Protein AF-A0A925MEA7-F1 (afdb_monomer)

Foldseek 3Di:
DDDDPDPPPPPPPPDPPPPDVQVVQCLLCLLLVNNPAPLDDSPKHQAADPPPDDQWFWKFAQGVPHRLQTTIMTGGPVSVVVRCPPGVIGGDGDPDHDDSRRPDDDDDPPPDDDDDDDDDDDDDDDD

Radius of gyration: 23.2 Å; Cα contacts (8 Å, |Δi|>4): 144; chains: 1; bounding box: 59×32×82 Å

Structure (mmCIF, N/CA/C/O backbone):
data_AF-A0A925MEA7-F1
#
_entry.id   AF-A0A925MEA7-F1
#
loop_
_atom_site.group_PDB
_atom_site.id
_atom_site.type_symbol
_atom_site.label_atom_id
_atom_site.label_alt_id
_atom_site.label_comp_id
_atom_site.label_asym_id
_atom_site.label_entity_id
_atom_site.label_seq_id
_atom_site.pdbx_PDB_ins_code
_atom_site.Cartn_x
_atom_site.Cartn_y
_atom_site.Cartn_z
_atom_site.occupancy
_atom_site.B_iso_or_equiv
_atom_site.auth_seq_id
_atom_site.auth_comp_id
_atom_site.auth_asym_id
_atom_site.auth_atom_id
_atom_site.pdbx_PDB_model_num
ATOM 1 N N . MET A 1 1 ? 24.151 15.032 70.163 1.00 46.25 1 MET A N 1
ATOM 2 C CA . MET A 1 1 ? 23.076 14.423 69.350 1.00 46.25 1 MET A CA 1
ATOM 3 C C . MET A 1 1 ? 23.393 14.763 67.899 1.00 46.25 1 MET A C 1
ATOM 5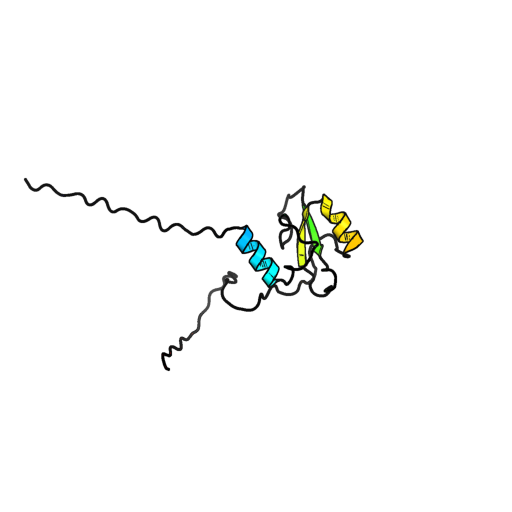 O O . MET A 1 1 ? 23.405 15.938 67.566 1.00 46.25 1 MET A O 1
ATOM 9 N N . ARG A 1 2 ? 23.847 13.790 67.097 1.00 50.59 2 ARG A N 1
ATOM 10 C CA . ARG A 1 2 ? 24.293 14.021 65.711 1.00 50.59 2 ARG A CA 1
ATOM 11 C C . ARG A 1 2 ? 23.075 13.959 64.789 1.00 50.59 2 ARG A C 1
ATOM 13 O O . ARG A 1 2 ? 22.437 12.916 64.710 1.00 50.59 2 ARG A O 1
ATOM 20 N N . PHE A 1 3 ? 22.748 15.077 64.145 1.00 52.16 3 PHE A N 1
ATOM 21 C CA . PHE A 1 3 ? 21.695 15.161 63.136 1.00 52.16 3 PHE A CA 1
ATOM 22 C C . PHE A 1 3 ? 22.174 14.450 61.869 1.00 52.16 3 PHE A C 1
ATOM 24 O O . PHE A 1 3 ? 23.155 14.865 61.256 1.00 52.16 3 PHE A O 1
ATOM 31 N N . MET A 1 4 ? 21.523 13.340 61.529 1.00 52.12 4 MET A N 1
ATOM 32 C CA . MET A 1 4 ? 21.823 12.553 60.338 1.00 52.12 4 MET A CA 1
ATOM 33 C C . MET A 1 4 ? 21.072 13.186 59.163 1.00 52.12 4 MET A C 1
ATOM 35 O O . MET A 1 4 ? 19.852 13.074 59.064 1.00 52.12 4 MET A O 1
ATOM 39 N N . THR A 1 5 ? 21.788 13.928 58.323 1.00 56.28 5 THR A N 1
ATOM 40 C CA . THR A 1 5 ? 21.271 14.499 57.077 1.00 56.28 5 THR A CA 1
ATOM 41 C C . THR A 1 5 ? 20.909 13.362 56.125 1.00 56.28 5 THR A C 1
ATOM 43 O O . THR A 1 5 ? 21.777 12.671 55.596 1.00 56.28 5 THR A O 1
ATOM 46 N N . LEU A 1 6 ? 19.608 13.149 55.937 1.00 55.28 6 LEU A N 1
ATOM 47 C CA . LEU A 1 6 ? 19.057 12.208 54.971 1.00 55.28 6 LEU A CA 1
ATOM 48 C C . LEU A 1 6 ? 19.250 12.803 53.569 1.00 55.28 6 LEU A C 1
ATOM 50 O O . LEU A 1 6 ? 18.543 13.730 53.178 1.00 55.28 6 LEU A O 1
ATOM 54 N N . ALA A 1 7 ? 20.246 12.313 52.832 1.00 58.94 7 ALA A N 1
ATOM 55 C CA . ALA A 1 7 ? 20.407 12.638 51.423 1.00 58.94 7 ALA A CA 1
ATOM 56 C C . ALA A 1 7 ? 19.235 12.015 50.651 1.00 58.94 7 ALA A C 1
ATOM 58 O O . ALA A 1 7 ? 19.180 10.803 50.453 1.00 58.94 7 ALA A O 1
ATOM 59 N N . ILE A 1 8 ? 18.269 12.844 50.257 1.00 62.47 8 ILE A N 1
ATOM 60 C CA . ILE A 1 8 ? 17.231 12.459 49.303 1.00 62.47 8 ILE A CA 1
ATOM 61 C C . ILE A 1 8 ? 17.928 12.406 47.947 1.00 62.47 8 ILE A C 1
ATOM 63 O O . ILE A 1 8 ? 18.128 13.431 47.298 1.00 62.47 8 ILE A O 1
ATOM 67 N N . SER A 1 9 ? 18.370 11.213 47.558 1.00 57.00 9 SER A N 1
ATOM 68 C CA . SER A 1 9 ? 18.857 10.951 46.210 1.00 57.00 9 SER A CA 1
ATOM 69 C C . SER A 1 9 ? 17.745 11.298 45.226 1.00 57.00 9 SER A C 1
ATOM 71 O O . SER A 1 9 ? 16.728 1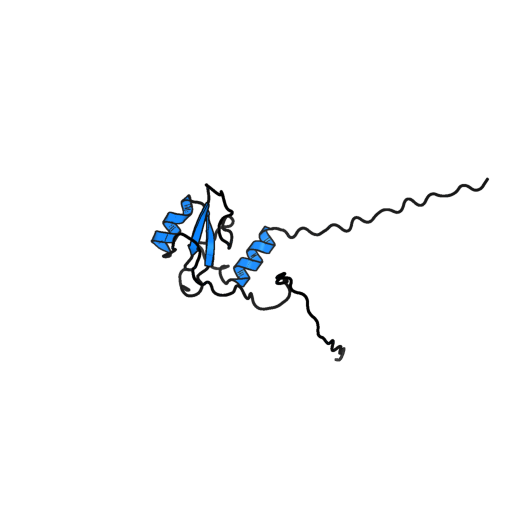0.608 45.154 1.00 57.00 9 SER A O 1
ATOM 73 N N . ALA A 1 10 ? 17.922 12.395 44.492 1.00 62.28 10 ALA A N 1
ATOM 74 C CA . ALA A 1 10 ? 17.103 12.709 43.337 1.00 62.28 10 ALA A CA 1
ATOM 75 C C . ALA A 1 10 ? 17.325 11.596 42.307 1.00 62.28 10 ALA A C 1
ATOM 77 O O . ALA A 1 10 ? 18.381 11.522 41.680 1.00 62.28 10 ALA A O 1
ATOM 78 N N . ALA A 1 11 ? 16.355 10.692 42.179 1.00 61.75 11 ALA A N 1
ATOM 79 C CA . ALA A 1 11 ? 16.333 9.725 41.098 1.00 61.75 11 ALA A CA 1
ATOM 80 C C . ALA A 1 11 ? 16.199 10.510 39.789 1.00 61.75 11 ALA A C 1
ATOM 82 O O . ALA A 1 11 ? 15.145 11.070 39.491 1.00 61.75 11 ALA A O 1
ATOM 83 N N . THR A 1 12 ? 17.284 10.600 39.028 1.00 61.19 12 THR A N 1
ATOM 84 C CA . THR A 1 12 ? 17.245 11.073 37.649 1.00 61.19 12 THR A CA 1
ATOM 85 C C . THR A 1 12 ? 16.397 10.078 36.865 1.00 61.19 12 THR A C 1
ATOM 87 O O . THR A 1 12 ? 16.855 8.968 36.589 1.00 61.19 12 THR A O 1
ATOM 90 N N . LEU A 1 13 ? 15.147 10.434 36.547 1.00 59.31 13 LEU A N 1
ATOM 91 C CA . LEU A 1 13 ? 14.372 9.677 35.571 1.00 59.31 13 LEU A CA 1
ATOM 92 C C . LEU A 1 13 ? 15.110 9.807 34.237 1.00 59.31 13 LEU A C 1
ATOM 94 O O . LEU A 1 13 ? 15.040 10.845 33.581 1.00 59.31 13 LEU A O 1
ATOM 98 N N . ALA A 1 14 ? 15.846 8.764 33.859 1.00 61.91 14 ALA A N 1
ATOM 99 C CA . ALA A 1 14 ? 16.261 8.560 32.484 1.00 61.91 14 ALA A CA 1
ATOM 100 C C . ALA A 1 14 ? 14.972 8.406 31.669 1.00 61.91 14 ALA A C 1
ATOM 102 O O . ALA A 1 14 ? 14.339 7.352 31.675 1.00 61.91 14 ALA A O 1
ATOM 103 N N . GLY A 1 15 ? 14.514 9.505 31.069 1.00 55.84 15 GLY A N 1
ATOM 104 C CA . GLY A 1 15 ? 13.374 9.483 30.170 1.00 55.84 15 GLY A CA 1
ATOM 105 C C . GLY A 1 15 ? 13.716 8.585 28.990 1.00 55.84 15 GLY A C 1
ATOM 106 O O . GLY A 1 15 ? 14.636 8.890 28.237 1.00 55.84 15 GLY A O 1
ATOM 107 N N . CYS A 1 16 ? 12.994 7.478 28.828 1.00 57.84 16 CYS A N 1
ATOM 108 C CA . CYS A 1 16 ? 12.992 6.751 27.568 1.00 57.84 16 CYS A CA 1
ATOM 109 C C . CYS A 1 16 ? 12.468 7.721 26.505 1.00 57.84 16 CYS A C 1
ATOM 111 O O . CYS A 1 16 ? 11.304 8.120 26.552 1.00 57.84 16 CYS A O 1
ATOM 113 N N . SER A 1 17 ? 13.330 8.164 25.593 1.00 64.06 17 SER A N 1
ATOM 114 C CA . SER A 1 17 ? 12.917 8.962 24.444 1.00 64.06 17 SER A CA 1
ATOM 115 C C . SER A 1 17 ? 11.980 8.104 23.594 1.00 64.06 17 SER A C 1
ATOM 117 O O . SER A 1 17 ? 12.440 7.225 22.874 1.00 64.06 17 SER A O 1
ATOM 119 N N . ILE A 1 18 ? 10.666 8.306 23.715 1.00 58.44 18 ILE A N 1
ATOM 120 C CA . ILE A 1 18 ? 9.708 7.754 22.755 1.00 58.44 18 ILE A CA 1
ATOM 121 C C . ILE A 1 18 ? 10.008 8.467 21.432 1.00 58.44 18 ILE A C 1
ATOM 123 O O . ILE A 1 18 ? 9.890 9.697 21.395 1.00 58.44 18 ILE A O 1
ATOM 127 N N . PRO A 1 19 ? 10.455 7.764 20.376 1.00 56.84 19 PRO A N 1
ATOM 128 C CA . PRO A 1 19 ? 10.644 8.403 19.086 1.00 56.84 19 PRO A CA 1
ATOM 129 C C . PRO A 1 19 ? 9.300 8.970 18.627 1.00 56.84 19 PRO A C 1
ATOM 131 O O . PRO A 1 19 ? 8.257 8.329 18.766 1.00 56.84 19 PRO A O 1
ATOM 134 N N . ASP A 1 20 ? 9.317 10.198 18.112 1.00 73.12 20 ASP A N 1
ATOM 135 C CA . ASP A 1 20 ? 8.151 10.780 17.459 1.00 73.12 20 ASP A CA 1
ATOM 136 C C . ASP A 1 20 ? 7.705 9.834 16.333 1.00 73.12 20 ASP A C 1
ATOM 138 O O . ASP A 1 20 ? 8.455 9.574 15.390 1.00 73.12 20 ASP A O 1
ATOM 142 N N . GLY A 1 21 ? 6.497 9.276 16.444 1.00 70.50 21 GLY A N 1
ATOM 143 C CA . GLY A 1 21 ? 6.016 8.245 15.517 1.00 70.50 21 GLY A CA 1
ATOM 144 C C . GLY A 1 21 ? 5.964 8.723 14.061 1.00 70.50 21 GLY A C 1
ATOM 145 O O . GLY A 1 21 ? 6.061 7.916 13.139 1.00 70.50 21 GLY A O 1
ATOM 146 N N . THR A 1 22 ? 5.875 10.038 13.838 1.00 78.62 22 THR A N 1
ATOM 147 C CA . THR A 1 22 ? 5.958 10.637 12.499 1.00 78.62 22 THR A CA 1
ATOM 148 C C . THR A 1 22 ? 7.374 10.548 11.933 1.00 78.62 22 THR A C 1
ATOM 150 O O . THR A 1 22 ? 7.545 10.165 10.776 1.00 78.62 22 THR A O 1
ATOM 153 N N . ALA A 1 23 ? 8.396 10.854 12.736 1.00 76.38 23 ALA A N 1
ATOM 154 C CA . ALA A 1 23 ? 9.793 10.717 12.332 1.00 76.38 23 ALA A CA 1
ATOM 155 C C . ALA A 1 23 ? 10.156 9.262 11.989 1.00 76.38 23 ALA A C 1
ATOM 157 O O . ALA A 1 23 ? 10.810 9.026 10.973 1.00 76.38 23 ALA A O 1
ATOM 158 N N . GLN A 1 24 ? 9.674 8.294 12.775 1.00 76.75 24 GLN A N 1
ATOM 159 C CA . GLN A 1 24 ? 9.906 6.871 12.512 1.00 76.75 24 GLN A CA 1
ATOM 160 C C . GLN A 1 24 ? 9.231 6.406 11.209 1.00 76.75 24 GLN A C 1
ATOM 162 O O . GLN A 1 24 ? 9.899 5.823 10.359 1.00 76.75 24 GLN A O 1
ATOM 167 N N . ARG A 1 25 ? 7.951 6.751 10.995 1.00 82.19 25 ARG A N 1
ATOM 168 C CA . ARG A 1 25 ? 7.225 6.457 9.742 1.00 82.19 25 ARG A CA 1
ATOM 169 C C . ARG A 1 25 ? 7.939 7.036 8.518 1.00 82.19 25 ARG A C 1
ATOM 171 O O . ARG A 1 25 ? 8.079 6.378 7.493 1.00 82.19 25 ARG A O 1
ATOM 178 N N . ASN A 1 26 ? 8.398 8.282 8.616 1.00 83.75 26 ASN A N 1
ATOM 179 C CA . ASN A 1 26 ? 9.073 8.954 7.509 1.00 83.75 26 ASN A CA 1
ATOM 180 C C . ASN A 1 26 ? 10.439 8.334 7.190 1.00 83.75 26 ASN A C 1
ATOM 182 O O . ASN A 1 26 ? 10.842 8.335 6.027 1.00 83.75 26 ASN A O 1
ATOM 186 N N . ALA A 1 27 ? 11.158 7.831 8.197 1.00 84.75 27 ALA A N 1
ATOM 187 C CA . ALA A 1 27 ? 12.408 7.105 7.987 1.00 84.75 27 ALA A CA 1
ATOM 188 C C . ALA A 1 27 ? 12.158 5.800 7.221 1.00 84.75 27 ALA A C 1
ATOM 190 O O . ALA A 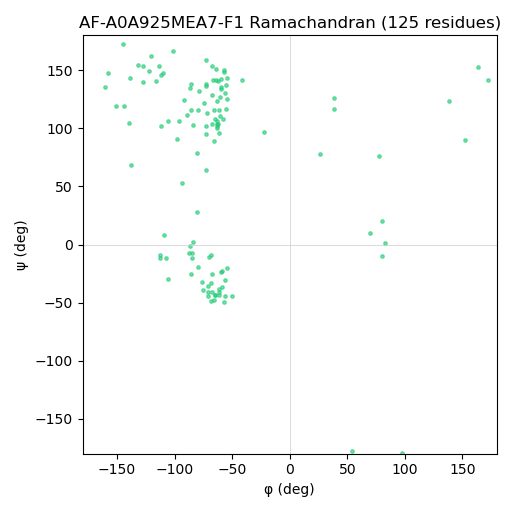1 27 ? 12.848 5.521 6.245 1.00 84.75 27 ALA A O 1
ATOM 191 N N . GLU A 1 28 ? 11.111 5.068 7.592 1.00 83.94 28 GLU A N 1
ATOM 192 C CA . GLU A 1 28 ? 10.712 3.834 6.917 1.00 83.94 28 GLU A CA 1
ATOM 193 C C . GLU A 1 28 ? 10.259 4.086 5.468 1.00 83.94 28 GLU A C 1
ATOM 195 O O . GLU A 1 28 ? 10.726 3.428 4.543 1.00 83.94 28 GLU A O 1
ATOM 200 N N . LEU A 1 29 ? 9.466 5.134 5.223 1.00 88.00 29 LEU A N 1
ATOM 201 C CA . LEU A 1 29 ? 9.080 5.549 3.865 1.00 88.00 29 LEU A CA 1
ATOM 202 C C . LEU A 1 29 ? 10.273 5.880 2.971 1.00 88.00 29 LEU A C 1
ATOM 204 O O . LEU A 1 29 ? 10.249 5.607 1.770 1.00 88.00 29 LEU A O 1
ATOM 208 N N . ARG A 1 30 ? 11.321 6.482 3.536 1.00 89.50 30 ARG A N 1
ATOM 209 C CA . ARG A 1 30 ? 12.572 6.727 2.812 1.00 89.50 30 ARG A CA 1
ATOM 210 C C . ARG A 1 30 ? 13.320 5.426 2.562 1.00 89.50 30 ARG A C 1
ATOM 212 O O . ARG A 1 30 ? 13.808 5.244 1.452 1.00 89.50 30 ARG A O 1
ATOM 219 N N . ALA A 1 31 ? 13.353 4.532 3.549 1.00 89.69 31 ALA A N 1
ATOM 220 C CA . ALA A 1 31 ? 14.011 3.238 3.440 1.00 89.69 31 ALA A CA 1
ATOM 221 C C . ALA A 1 31 ? 13.407 2.354 2.342 1.00 89.69 31 ALA A C 1
ATOM 223 O O . ALA A 1 31 ? 14.137 1.700 1.608 1.00 89.69 31 ALA A O 1
ATOM 224 N N . CYS A 1 32 ? 12.086 2.397 2.183 1.00 90.75 32 CYS A N 1
ATOM 225 C CA . CYS A 1 32 ? 11.368 1.683 1.130 1.00 90.75 32 CYS A CA 1
ATOM 226 C C . CYS A 1 32 ? 11.338 2.445 -0.214 1.00 90.75 32 CYS A C 1
ATOM 228 O O . CYS A 1 32 ? 10.661 2.024 -1.150 1.00 90.75 32 CYS A O 1
ATOM 230 N N . GLY A 1 33 ? 11.978 3.618 -0.321 1.00 9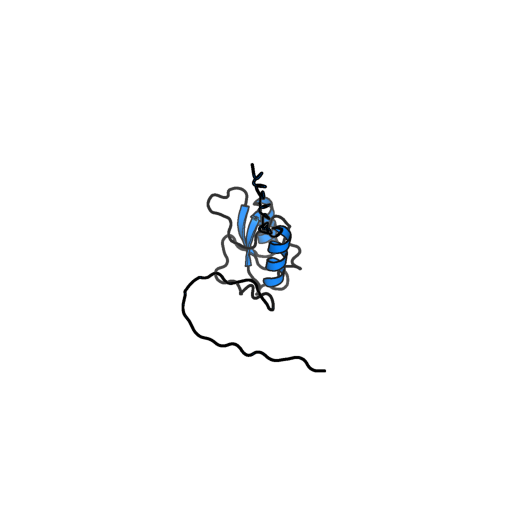0.12 33 GLY A N 1
ATOM 231 C CA . GLY A 1 33 ? 11.952 4.448 -1.533 1.00 90.12 33 GLY A CA 1
ATOM 232 C C . GLY A 1 33 ? 10.600 5.111 -1.851 1.00 90.12 33 GLY A C 1
ATOM 233 O O . GLY A 1 33 ? 10.454 5.720 -2.908 1.00 90.12 33 GLY A O 1
ATOM 234 N N . LEU A 1 34 ? 9.629 5.071 -0.937 1.00 89.50 34 LEU A N 1
ATOM 235 C CA . LEU A 1 34 ? 8.255 5.568 -1.116 1.00 89.50 34 LEU A CA 1
ATOM 236 C C . LEU A 1 34 ? 8.067 7.054 -0.770 1.00 89.50 34 LEU A C 1
ATOM 238 O O . LEU A 1 34 ? 7.023 7.635 -1.034 1.00 89.50 34 LEU A O 1
ATOM 242 N N . HIS A 1 35 ? 9.088 7.708 -0.219 1.00 87.19 35 HIS A N 1
ATOM 243 C CA . HIS A 1 35 ? 9.058 9.123 0.186 1.00 87.19 35 HIS A CA 1
ATOM 244 C C . HIS A 1 35 ? 8.648 10.156 -0.888 1.00 87.19 35 HIS A C 1
ATOM 246 O O . HIS A 1 35 ? 8.282 11.273 -0.530 1.00 87.19 35 HIS A O 1
ATOM 252 N N . ASN A 1 36 ? 8.739 9.813 -2.176 1.00 85.69 36 ASN A N 1
ATOM 253 C CA . ASN A 1 36 ? 8.365 10.687 -3.295 1.00 85.69 36 ASN A CA 1
ATOM 254 C C . ASN A 1 36 ? 7.084 10.216 -3.992 1.00 85.69 36 ASN A C 1
ATOM 256 O O . ASN A 1 36 ? 6.744 10.731 -5.057 1.00 85.69 36 ASN A O 1
ATOM 260 N N . ASP A 1 37 ? 6.399 9.226 -3.425 1.00 88.25 37 ASP A N 1
ATOM 261 C CA . ASP A 1 37 ? 5.146 8.738 -3.963 1.00 88.25 37 ASP A CA 1
ATOM 262 C C . ASP A 1 37 ? 4.001 9.682 -3.547 1.00 88.25 37 ASP A C 1
ATOM 264 O O . ASP A 1 37 ? 3.705 9.809 -2.355 1.00 88.25 37 ASP A O 1
ATOM 268 N N . PRO A 1 38 ? 3.337 10.364 -4.500 1.00 82.94 38 PRO A N 1
ATOM 269 C CA . PRO A 1 38 ? 2.270 11.312 -4.189 1.00 82.94 38 PRO A CA 1
ATOM 270 C C . PRO A 1 38 ? 0.990 10.640 -3.670 1.00 82.94 38 PRO A C 1
ATOM 272 O O . PRO A 1 38 ? 0.081 11.338 -3.220 1.00 82.94 38 PRO A O 1
ATOM 275 N N . SER A 1 39 ? 0.890 9.312 -3.756 1.00 82.25 39 SER A N 1
ATOM 276 C CA . SER A 1 39 ? -0.241 8.540 -3.247 1.00 82.25 39 SER A CA 1
ATOM 277 C C . SER A 1 39 ? -0.117 8.188 -1.764 1.00 82.25 39 SER A C 1
ATOM 279 O O . SER A 1 39 ? -1.104 7.780 -1.152 1.00 82.25 39 SER A O 1
ATOM 281 N N . ILE A 1 40 ? 1.058 8.397 -1.162 1.00 86.81 40 ILE A N 1
ATOM 282 C CA . ILE A 1 40 ? 1.282 8.139 0.256 1.00 86.81 40 ILE A CA 1
ATOM 283 C C . ILE A 1 40 ? 0.954 9.387 1.074 1.00 86.81 40 ILE A C 1
ATOM 285 O O . ILE A 1 40 ? 1.652 10.401 1.036 1.00 86.81 40 ILE A O 1
ATOM 289 N N . THR A 1 41 ? -0.114 9.297 1.860 1.00 83.69 41 THR A N 1
ATOM 290 C CA . THR A 1 41 ? -0.537 10.338 2.800 1.00 83.69 41 THR A CA 1
ATOM 291 C C . THR A 1 41 ? -0.131 9.996 4.235 1.00 83.69 41 THR A C 1
ATOM 293 O O . THR A 1 41 ? 0.243 8.869 4.554 1.00 83.69 41 THR A O 1
ATOM 296 N N . LEU A 1 42 ? -0.208 10.980 5.138 1.00 80.69 42 LEU A N 1
ATOM 297 C CA . LEU A 1 42 ? 0.199 10.825 6.543 1.00 80.69 42 LEU A CA 1
ATOM 298 C C . LEU A 1 42 ? -0.564 9.714 7.291 1.00 80.69 42 LEU A C 1
ATOM 300 O O . LEU A 1 42 ? -0.077 9.213 8.298 1.00 80.69 42 LEU A O 1
ATOM 304 N N . ASP A 1 43 ? -1.759 9.343 6.834 1.00 80.44 43 ASP A N 1
ATOM 305 C CA . ASP A 1 43 ? -2.590 8.296 7.429 1.00 80.44 43 ASP A CA 1
ATOM 306 C C . ASP A 1 43 ? -2.283 6.878 6.917 1.00 80.44 43 ASP A C 1
ATOM 308 O O . ASP A 1 43 ? -2.910 5.922 7.382 1.00 80.44 43 ASP A O 1
ATOM 312 N N . VAL A 1 44 ? -1.332 6.724 5.993 1.00 88.56 44 VAL A N 1
ATOM 313 C CA . VAL A 1 44 ? -0.903 5.429 5.453 1.00 88.56 44 VAL A CA 1
ATOM 314 C C . VAL A 1 44 ? 0.171 4.806 6.341 1.00 88.56 44 VAL A C 1
ATOM 316 O O . VAL A 1 44 ? 1.088 5.487 6.807 1.00 88.56 44 VAL A O 1
ATOM 319 N N . ASP A 1 45 ? 0.057 3.495 6.553 1.00 89.19 45 ASP A N 1
ATOM 320 C CA . ASP A 1 45 ? 1.047 2.693 7.276 1.00 89.19 45 ASP A CA 1
ATOM 321 C C . ASP A 1 45 ? 1.658 1.656 6.317 1.00 89.19 45 ASP A C 1
ATOM 323 O O . ASP A 1 45 ? 0.932 1.083 5.502 1.00 89.19 45 ASP A O 1
ATOM 327 N N . LEU A 1 46 ? 2.970 1.412 6.417 1.00 88.38 46 LEU A N 1
ATOM 328 C CA . LEU A 1 46 ? 3.772 0.570 5.507 1.00 88.38 46 LEU A CA 1
ATOM 329 C C . LEU A 1 46 ? 3.675 -0.939 5.768 1.00 88.38 46 LEU A C 1
ATOM 331 O O . LEU A 1 46 ? 4.602 -1.696 5.498 1.00 88.38 46 LEU A O 1
ATOM 335 N N . HIS A 1 47 ? 2.550 -1.381 6.317 1.00 91.75 47 HIS A N 1
ATOM 336 C CA . HIS A 1 47 ? 2.306 -2.777 6.644 1.00 91.75 47 HIS A CA 1
ATOM 337 C C . HIS A 1 47 ? 0.843 -3.132 6.412 1.00 91.75 47 HIS A C 1
ATOM 339 O O . HIS A 1 47 ? -0.013 -2.269 6.201 1.00 91.75 47 HIS A O 1
ATOM 345 N N . ALA A 1 48 ? 0.529 -4.422 6.527 1.00 95.00 48 ALA A N 1
ATOM 346 C CA . ALA A 1 48 ? -0.852 -4.872 6.557 1.00 95.00 48 ALA A CA 1
ATOM 347 C C . ALA A 1 48 ? -1.635 -4.205 7.698 1.00 95.00 48 ALA A C 1
ATOM 349 O O . ALA A 1 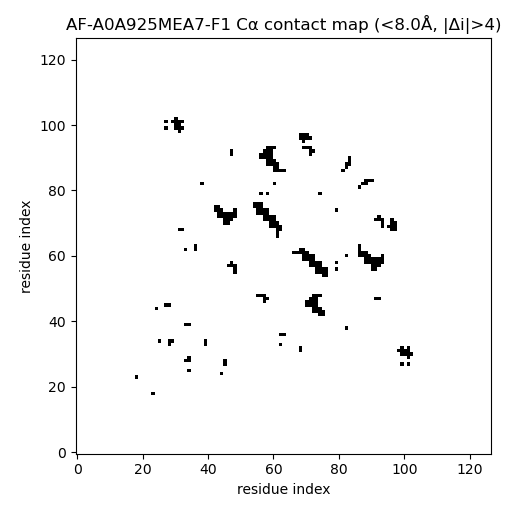48 ? -1.109 -3.900 8.771 1.00 95.00 48 ALA A O 1
ATOM 350 N N . CYS A 1 49 ? -2.930 -4.005 7.473 1.00 95.69 49 CYS A N 1
ATOM 351 C CA . CYS A 1 49 ? -3.796 -3.459 8.503 1.00 95.69 49 CYS A CA 1
ATOM 352 C C . CYS A 1 49 ? -3.875 -4.416 9.698 1.00 95.69 49 CYS A C 1
ATOM 354 O O . CYS A 1 49 ? -3.995 -5.629 9.498 1.00 95.69 49 CYS A O 1
ATOM 356 N N . PRO A 1 50 ? -3.908 -3.893 10.936 1.00 93.50 50 PRO A N 1
ATOM 357 C CA . PRO A 1 50 ? -4.131 -4.720 12.111 1.00 93.50 50 PRO A CA 1
ATOM 358 C C . PRO A 1 50 ? -5.419 -5.536 11.982 1.00 93.50 50 PRO A C 1
ATOM 360 O O . PRO A 1 50 ? -6.437 -5.045 11.473 1.00 93.50 50 PRO A O 1
ATOM 363 N N . ALA A 1 51 ? -5.398 -6.769 12.485 1.00 90.25 51 ALA A N 1
ATOM 364 C CA . ALA A 1 51 ? -6.578 -7.624 12.500 1.00 90.25 51 ALA A CA 1
ATOM 365 C C . ALA A 1 51 ? -7.757 -6.927 13.207 1.00 90.25 51 ALA A C 1
ATOM 367 O O . ALA A 1 51 ? -7.594 -6.292 14.248 1.00 90.25 51 ALA A O 1
ATOM 368 N N . GLY A 1 52 ? -8.957 -7.034 12.630 1.00 90.50 52 GLY A N 1
ATOM 369 C CA . GLY A 1 52 ? -10.168 -6.395 13.163 1.00 90.50 52 GLY A CA 1
ATOM 370 C C . GLY A 1 52 ? -10.351 -4.921 12.778 1.00 90.50 52 GLY A C 1
ATOM 371 O O . GLY A 1 52 ? -11.350 -4.310 13.161 1.00 90.50 52 GLY A O 1
ATOM 372 N N . THR A 1 53 ? -9.443 -4.342 11.987 1.00 90.81 53 THR A N 1
ATOM 373 C CA . THR A 1 53 ? -9.619 -2.989 11.446 1.00 90.81 53 THR A CA 1
ATOM 374 C C . THR A 1 53 ? -10.769 -2.950 10.434 1.00 90.81 53 THR A C 1
ATOM 376 O O . THR A 1 53 ? -10.809 -3.742 9.500 1.00 90.81 53 THR A O 1
ATOM 379 N N . THR A 1 54 ? -11.708 -2.008 10.598 1.00 95.06 54 THR A N 1
ATOM 380 C CA . THR A 1 54 ? -12.894 -1.868 9.718 1.00 95.06 54 THR A CA 1
ATOM 381 C C . THR A 1 54 ? -12.904 -0.594 8.871 1.00 95.06 54 THR A C 1
ATOM 383 O O . THR A 1 54 ? -13.762 -0.427 8.005 1.00 95.06 54 THR A O 1
ATOM 386 N N . LYS A 1 55 ? -11.982 0.340 9.132 1.00 95.44 55 LYS A N 1
ATOM 387 C CA . LYS A 1 55 ? -11.916 1.663 8.477 1.00 95.44 55 LYS A CA 1
ATOM 388 C C . LYS A 1 55 ? -10.772 1.799 7.478 1.00 95.44 55 LYS A C 1
ATOM 390 O O . LYS A 1 55 ? -10.740 2.769 6.721 1.00 95.44 55 LYS A O 1
ATOM 395 N N . LYS A 1 56 ? -9.861 0.834 7.496 1.00 95.75 56 LYS A N 1
ATOM 396 C CA . LYS A 1 56 ? -8.704 0.751 6.620 1.00 95.75 56 LYS A CA 1
ATOM 397 C C . LYS A 1 56 ? -8.689 -0.616 5.950 1.00 95.75 56 LYS A C 1
ATOM 399 O O . LYS A 1 56 ? -9.225 -1.580 6.498 1.00 95.75 56 LYS A O 1
ATOM 404 N N . THR A 1 57 ? -8.077 -0.674 4.780 1.00 96.62 57 THR A N 1
ATOM 405 C CA . THR A 1 57 ? -7.955 -1.873 3.958 1.00 96.62 57 THR A CA 1
ATOM 406 C C . THR A 1 57 ? -6.491 -2.079 3.610 1.00 96.62 57 THR A C 1
ATOM 408 O O . THR A 1 57 ? -5.766 -1.121 3.345 1.00 96.62 57 THR A O 1
ATOM 411 N N . THR A 1 58 ? -6.058 -3.337 3.642 1.00 97.69 58 THR A N 1
ATOM 412 C CA . THR A 1 58 ? -4.721 -3.722 3.186 1.00 97.69 58 THR A CA 1
ATOM 413 C C . THR A 1 58 ? -4.695 -3.798 1.669 1.00 97.69 58 THR A C 1
ATOM 415 O O . THR A 1 58 ? -5.579 -4.425 1.077 1.00 97.69 58 THR A O 1
ATOM 418 N N . ILE A 1 59 ? -3.683 -3.185 1.066 1.00 97.38 59 ILE A N 1
ATOM 419 C CA . ILE A 1 59 ? -3.426 -3.221 -0.372 1.00 97.38 59 ILE A CA 1
ATOM 420 C C . ILE A 1 59 ? -1.956 -3.549 -0.650 1.00 97.38 59 ILE A C 1
ATOM 422 O O . ILE A 1 59 ? -1.089 -3.268 0.176 1.00 97.38 59 ILE A O 1
ATOM 426 N N . CYS A 1 60 ? -1.687 -4.110 -1.825 1.00 97.62 60 CYS A N 1
ATOM 427 C CA . CYS A 1 60 ? -0.361 -4.191 -2.407 1.00 97.62 60 CYS A CA 1
ATOM 428 C C . CYS A 1 60 ? -0.240 -3.019 -3.368 1.00 97.62 60 CYS A C 1
ATOM 430 O O . CYS A 1 60 ? -0.900 -2.990 -4.411 1.00 97.62 60 CYS A O 1
ATOM 432 N N . HIS A 1 61 ? 0.531 -2.024 -2.954 1.00 96.19 61 HIS A N 1
ATOM 433 C CA . HIS A 1 61 ? 0.670 -0.773 -3.667 1.00 96.19 61 HIS A CA 1
ATOM 434 C C . HIS A 1 61 ? 1.754 -0.871 -4.735 1.00 96.19 61 HIS A C 1
ATOM 436 O O . HIS A 1 61 ? 2.838 -1.387 -4.468 1.00 96.19 61 HIS A O 1
ATOM 442 N N . VAL A 1 62 ? 1.458 -0.367 -5.930 1.00 95.44 62 VAL A N 1
ATOM 443 C CA . VAL A 1 62 ? 2.350 -0.305 -7.084 1.00 95.44 62 VAL A CA 1
ATOM 444 C C . VAL A 1 62 ? 2.680 1.170 -7.351 1.00 95.44 62 VAL A C 1
ATOM 446 O O . VAL A 1 62 ? 1.862 1.886 -7.935 1.00 95.44 62 VAL A O 1
ATOM 449 N N . PRO A 1 63 ? 3.873 1.655 -6.956 1.00 92.31 63 PRO A N 1
ATOM 450 C CA . PRO A 1 63 ? 4.224 3.062 -7.106 1.00 92.31 63 PRO A CA 1
ATOM 451 C C . PRO A 1 63 ? 4.195 3.538 -8.563 1.00 92.31 63 PRO A C 1
ATOM 453 O O . PRO A 1 63 ? 4.798 2.897 -9.442 1.00 92.31 63 PRO A O 1
ATOM 456 N N . PRO A 1 64 ? 3.582 4.699 -8.853 1.00 89.38 64 PRO A N 1
ATOM 457 C CA . PRO A 1 64 ? 3.653 5.311 -10.171 1.00 89.38 64 PRO A CA 1
ATOM 458 C C . PRO A 1 64 ? 5.106 5.505 -10.631 1.00 89.38 64 PRO A C 1
ATOM 460 O O . PRO A 1 64 ? 5.923 6.126 -9.957 1.00 89.38 64 PRO A O 1
ATOM 463 N N . GLY A 1 65 ? 5.441 4.974 -11.810 1.00 89.50 65 GLY A N 1
ATOM 464 C CA . GLY A 1 65 ? 6.781 5.087 -12.400 1.00 89.50 65 GLY A CA 1
ATOM 465 C C . GLY A 1 65 ? 7.829 4.108 -11.856 1.00 89.50 65 GLY A C 1
ATOM 466 O O . GLY A 1 65 ? 8.883 3.976 -12.477 1.00 89.50 65 GLY A O 1
ATOM 467 N N . ASN A 1 66 ? 7.544 3.376 -10.773 1.00 90.88 66 ASN A N 1
ATOM 468 C CA . ASN A 1 66 ? 8.415 2.320 -10.251 1.00 90.88 66 ASN A CA 1
ATOM 469 C C . ASN A 1 66 ? 7.614 1.071 -9.826 1.00 90.88 66 ASN A C 1
ATOM 471 O O . ASN A 1 66 ? 7.560 0.735 -8.641 1.00 90.88 66 ASN A O 1
ATOM 475 N N . PRO A 1 67 ? 7.017 0.338 -10.785 1.00 91.81 67 PRO A N 1
ATOM 476 C CA . PRO A 1 67 ? 6.154 -0.804 -10.484 1.00 91.81 67 PRO A CA 1
ATOM 477 C C . PRO A 1 67 ? 6.895 -2.015 -9.897 1.00 91.81 67 PRO A C 1
ATOM 479 O O . PRO A 1 67 ? 6.252 -2.966 -9.472 1.00 91.81 67 PRO A O 1
ATOM 482 N N . ALA A 1 68 ? 8.233 -2.014 -9.889 1.00 92.38 68 ALA A N 1
ATOM 483 C CA . ALA A 1 68 ? 9.026 -3.053 -9.234 1.00 92.38 68 ALA A CA 1
ATOM 484 C C . ALA A 1 68 ? 9.117 -2.851 -7.710 1.00 92.38 68 ALA A C 1
ATOM 486 O O . ALA A 1 68 ? 9.426 -3.797 -6.989 1.00 92.38 68 ALA A O 1
ATOM 487 N N . ASN A 1 69 ? 8.843 -1.639 -7.218 1.00 92.62 69 ASN A N 1
ATOM 488 C CA . ASN A 1 69 ? 8.919 -1.292 -5.803 1.00 92.62 69 ASN A CA 1
ATOM 489 C C . ASN A 1 69 ? 7.566 -1.451 -5.102 1.00 92.62 69 ASN A C 1
ATOM 491 O O . ASN A 1 69 ? 7.052 -0.500 -4.522 1.00 92.62 69 ASN A O 1
ATOM 495 N N . VAL A 1 70 ? 6.946 -2.625 -5.227 1.00 95.25 70 VAL A N 1
ATOM 496 C CA . VAL A 1 70 ? 5.629 -2.871 -4.627 1.00 95.25 70 VAL A CA 1
ATOM 497 C C . VAL A 1 70 ? 5.731 -3.011 -3.117 1.00 95.25 70 VAL A C 1
ATOM 499 O O . VAL A 1 70 ? 6.625 -3.695 -2.642 1.00 95.25 70 VAL A O 1
ATOM 502 N N . HIS A 1 71 ? 4.806 -2.417 -2.370 1.00 95.75 71 HIS A N 1
ATOM 503 C CA . HIS A 1 71 ? 4.826 -2.478 -0.904 1.00 95.75 71 HIS A CA 1
ATOM 504 C C . HIS A 1 71 ? 3.433 -2.684 -0.328 1.00 95.75 71 HIS A C 1
ATOM 506 O O . HIS A 1 71 ? 2.443 -2.144 -0.829 1.00 95.75 71 HIS A O 1
ATOM 512 N N . THR A 1 72 ? 3.348 -3.466 0.744 1.00 96.69 72 THR A N 1
ATOM 513 C CA . THR A 1 72 ? 2.094 -3.688 1.460 1.00 96.69 72 THR A CA 1
ATOM 514 C C . THR A 1 72 ? 1.727 -2.464 2.292 1.00 96.69 72 THR A C 1
ATOM 516 O O . THR A 1 72 ? 2.463 -2.079 3.193 1.00 96.69 72 THR A O 1
ATOM 519 N N . LEU A 1 73 ? 0.550 -1.886 2.050 1.00 95.44 73 LEU A N 1
ATOM 520 C CA . LEU A 1 73 ? 0.076 -0.695 2.752 1.00 95.44 73 LEU A CA 1
ATOM 521 C C . LEU A 1 73 ? -1.255 -0.927 3.459 1.00 95.44 73 LEU A C 1
ATOM 523 O O . LEU A 1 73 ? -2.137 -1.635 2.966 1.00 95.44 73 LEU A O 1
ATOM 527 N N . CYS A 1 74 ? -1.451 -0.223 4.570 1.00 95.88 74 CYS A N 1
ATOM 528 C CA . CYS A 1 74 ? -2.744 -0.065 5.213 1.00 95.88 74 CYS A CA 1
ATOM 529 C C . CYS A 1 74 ? -3.277 1.347 4.956 1.00 95.88 74 CYS A C 1
ATOM 531 O O . CYS A 1 74 ? -2.831 2.320 5.574 1.00 95.88 74 CYS A O 1
ATOM 533 N N . VAL A 1 75 ? -4.276 1.452 4.078 1.00 95.00 75 VAL A N 1
ATOM 534 C CA . VAL A 1 75 ? -4.853 2.728 3.624 1.00 95.00 75 VAL A CA 1
ATOM 535 C C . VAL A 1 75 ? -6.293 2.891 4.099 1.00 95.00 75 VAL A C 1
ATOM 537 O O . VAL A 1 75 ? -6.998 1.907 4.323 1.00 95.00 75 VAL A O 1
ATOM 540 N N . GLY A 1 76 ? -6.771 4.127 4.249 1.00 95.75 76 GLY A N 1
ATOM 541 C CA . GLY A 1 76 ? -8.188 4.381 4.522 1.00 95.75 76 GLY A CA 1
ATOM 542 C C . GLY A 1 76 ? -9.097 3.827 3.416 1.00 95.75 76 GLY A C 1
ATOM 543 O O . GLY A 1 76 ? -8.779 3.926 2.232 1.00 95.75 76 GLY A O 1
ATOM 544 N N . ASN A 1 77 ? -10.266 3.281 3.776 1.00 95.62 77 ASN A N 1
ATOM 545 C CA . ASN A 1 77 ? -11.186 2.659 2.804 1.00 95.62 77 ASN A CA 1
ATOM 546 C C . ASN A 1 77 ? -11.595 3.602 1.657 1.00 95.62 77 ASN A C 1
ATOM 548 O O . ASN A 1 77 ? -11.856 3.147 0.546 1.00 95.62 77 ASN A O 1
ATOM 552 N N . SER A 1 78 ? -11.648 4.912 1.912 1.00 94.56 78 SER A N 1
ATOM 553 C CA . SER A 1 78 ? -11.954 5.931 0.902 1.00 94.56 78 SER A CA 1
ATOM 554 C C . SER A 1 78 ? -10.869 6.084 -0.166 1.00 94.56 78 SER A C 1
ATOM 556 O O . SER A 1 78 ? -11.181 6.516 -1.271 1.00 94.56 78 SER A O 1
ATOM 558 N N . ALA A 1 79 ? -9.618 5.734 0.144 1.00 93.69 79 ALA A N 1
ATOM 559 C CA . ALA A 1 79 ? -8.488 5.849 -0.774 1.00 93.69 79 ALA A CA 1
ATOM 560 C C . ALA A 1 79 ? -8.350 4.622 -1.691 1.00 93.69 79 ALA A C 1
ATOM 562 O O . ALA A 1 79 ? -7.856 4.748 -2.809 1.00 93.69 79 ALA A O 1
ATOM 563 N N . VAL A 1 80 ? -8.843 3.451 -1.261 1.00 95.12 80 VAL A N 1
ATOM 564 C CA . VAL A 1 80 ? -8.690 2.163 -1.970 1.00 95.12 80 VAL A CA 1
ATOM 565 C C . VAL A 1 80 ? -9.080 2.259 -3.442 1.00 95.12 80 VAL A C 1
ATOM 567 O O . VAL A 1 80 ? -8.367 1.761 -4.304 1.00 95.12 80 VAL A O 1
ATOM 570 N N . ARG A 1 81 ? -10.200 2.923 -3.750 1.00 96.00 81 ARG A N 1
ATOM 571 C CA . ARG A 1 81 ? -10.671 3.041 -5.133 1.00 96.00 81 ARG A CA 1
ATOM 572 C C . ARG A 1 81 ? -9.670 3.772 -6.025 1.00 96.00 81 ARG A C 1
ATOM 574 O O . ARG A 1 81 ? -9.428 3.324 -7.135 1.00 96.00 81 ARG A O 1
ATOM 581 N N . ALA A 1 82 ? -9.092 4.867 -5.536 1.00 93.44 82 ALA A N 1
ATOM 582 C CA . ALA A 1 82 ? -8.107 5.636 -6.288 1.00 93.44 82 ALA A CA 1
ATOM 583 C C . ALA A 1 82 ? -6.806 4.843 -6.474 1.00 93.44 82 ALA A C 1
ATOM 585 O O . ALA A 1 82 ? -6.257 4.831 -7.569 1.00 93.44 82 ALA A O 1
ATOM 586 N N . HIS A 1 83 ? -6.364 4.139 -5.433 1.00 93.62 83 HIS A N 1
ATOM 587 C CA . HIS A 1 83 ? -5.206 3.247 -5.478 1.00 93.62 83 HIS A CA 1
ATOM 588 C C . HIS A 1 83 ? -5.350 2.162 -6.562 1.00 93.62 83 HIS A C 1
ATOM 590 O O . HIS A 1 83 ? -4.476 2.009 -7.415 1.00 93.62 83 HIS A O 1
ATOM 596 N N . VAL A 1 84 ? -6.494 1.473 -6.602 1.00 95.62 84 VAL A N 1
ATOM 597 C CA . VAL A 1 84 ? -6.764 0.426 -7.603 1.00 95.62 84 VAL A CA 1
ATOM 598 C C . VAL A 1 84 ? -6.917 1.013 -9.012 1.00 95.62 84 VAL A C 1
ATOM 600 O O . VAL A 1 84 ? -6.291 0.527 -9.951 1.00 95.62 84 VAL A O 1
ATOM 603 N N . ASP A 1 85 ? -7.727 2.064 -9.171 1.00 95.19 85 ASP A N 1
ATOM 604 C CA . ASP A 1 85 ? -8.095 2.577 -10.498 1.00 95.19 85 ASP A CA 1
ATOM 605 C C . ASP A 1 85 ? -6.963 3.385 -11.161 1.00 95.19 85 ASP A C 1
ATOM 607 O O . ASP A 1 85 ? -6.842 3.368 -12.387 1.00 95.19 85 ASP A O 1
ATOM 611 N N . ASN A 1 86 ? -6.136 4.091 -10.376 1.00 91.19 86 ASN A N 1
ATOM 612 C CA . ASN A 1 86 ? -5.142 5.029 -10.909 1.00 91.19 86 ASN A CA 1
ATOM 613 C C . ASN A 1 86 ? -3.704 4.506 -10.839 1.00 91.19 86 ASN A C 1
ATOM 615 O O . ASN A 1 86 ? -2.884 4.919 -11.659 1.00 91.19 86 ASN A O 1
ATOM 619 N N . HIS A 1 87 ? -3.379 3.655 -9.860 1.00 85.62 87 HIS A N 1
ATOM 620 C CA . HIS A 1 87 ? -2.005 3.187 -9.626 1.00 85.62 87 HIS A CA 1
ATOM 621 C C . HIS A 1 87 ? -1.836 1.687 -9.921 1.00 85.62 87 HIS A C 1
ATOM 623 O O . HIS A 1 87 ? -0.716 1.219 -10.090 1.00 85.62 87 HIS A O 1
ATOM 629 N N . GLY A 1 88 ? -2.941 0.950 -10.100 1.00 92.19 88 GLY A N 1
ATOM 630 C CA . GLY A 1 88 ? -2.910 -0.489 -10.373 1.00 92.19 88 GLY A CA 1
ATOM 631 C C . GLY A 1 88 ? -2.713 -1.338 -9.118 1.00 92.19 88 GLY A C 1
ATOM 632 O O . GLY A 1 88 ? -2.305 -2.495 -9.223 1.00 92.19 88 GLY A O 1
ATOM 633 N N . ASP A 1 89 ? -3.005 -0.771 -7.946 1.00 96.69 89 ASP A N 1
ATOM 634 C CA . ASP A 1 89 ? -2.864 -1.454 -6.665 1.00 96.69 89 ASP A CA 1
ATOM 635 C C . ASP A 1 89 ? -3.821 -2.649 -6.562 1.00 96.69 89 ASP A C 1
ATOM 637 O O . ASP A 1 89 ? -4.918 -2.665 -7.130 1.00 96.69 89 ASP A O 1
ATOM 641 N N . LEU A 1 90 ? -3.418 -3.654 -5.789 1.00 97.38 90 LEU A N 1
ATOM 642 C CA . LEU A 1 90 ? -4.192 -4.875 -5.576 1.00 97.38 90 LEU A CA 1
ATOM 643 C C . LEU A 1 90 ? -4.731 -4.926 -4.148 1.00 97.38 90 LEU A C 1
ATOM 645 O O . LEU A 1 90 ? -4.093 -4.459 -3.212 1.00 97.38 90 LEU A O 1
ATOM 649 N N . LEU A 1 91 ? -5.906 -5.526 -3.956 1.00 97.50 91 LEU A N 1
ATOM 650 C CA . LEU A 1 91 ? -6.431 -5.776 -2.612 1.00 97.50 91 LEU A CA 1
ATOM 651 C C . LEU A 1 91 ? -5.654 -6.911 -1.933 1.00 97.50 91 LEU A C 1
ATOM 653 O O . LEU A 1 91 ? -5.451 -7.966 -2.533 1.00 97.50 91 LEU A O 1
ATOM 657 N N . GLY A 1 92 ? -5.314 -6.726 -0.657 1.00 96.81 92 GLY A N 1
ATOM 658 C CA . GLY A 1 92 ? -4.536 -7.684 0.133 1.00 96.81 92 GLY A CA 1
ATOM 659 C C . GLY A 1 92 ? -3.047 -7.347 0.190 1.00 96.81 92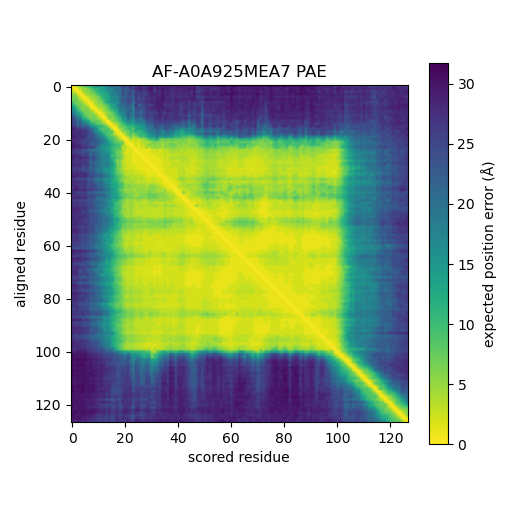 GLY A C 1
ATOM 660 O O . GLY A 1 92 ? -2.621 -6.328 -0.330 1.00 96.81 92 GLY A O 1
ATOM 661 N N . ALA A 1 93 ? -2.263 -8.173 0.880 1.00 97.06 93 ALA A N 1
ATOM 662 C CA . ALA A 1 93 ? -0.820 -7.969 1.002 1.00 97.06 93 ALA A CA 1
ATOM 663 C C . ALA A 1 93 ? -0.080 -8.296 -0.305 1.00 97.06 93 ALA A C 1
ATOM 665 O O . ALA A 1 93 ? -0.581 -9.064 -1.133 1.00 97.06 93 ALA A O 1
ATOM 666 N N . CYS A 1 94 ? 1.126 -7.753 -0.473 1.00 97.19 94 CYS A N 1
ATOM 667 C CA . CYS A 1 94 ? 1.993 -8.156 -1.573 1.00 97.19 94 CYS A CA 1
ATOM 668 C C . CYS A 1 94 ? 2.452 -9.610 -1.401 1.00 97.19 94 CYS A C 1
ATOM 670 O O . CYS A 1 94 ? 2.748 -10.066 -0.300 1.00 97.19 94 CYS A O 1
ATOM 672 N N . VAL A 1 95 ? 2.521 -10.353 -2.510 1.00 94.69 95 VAL A N 1
ATOM 673 C CA . VAL A 1 95 ? 3.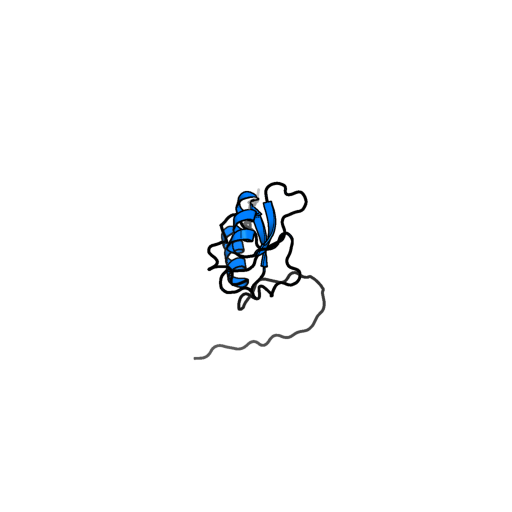044 -11.734 -2.511 1.00 94.69 95 VAL A CA 1
ATOM 674 C C . VAL A 1 95 ? 4.558 -11.740 -2.295 1.00 94.69 95 VAL A C 1
ATOM 676 O O . VAL A 1 95 ? 5.096 -12.639 -1.657 1.00 94.69 95 VAL A O 1
ATOM 679 N N . SER A 1 96 ? 5.233 -10.736 -2.851 1.00 93.31 96 SER A N 1
ATOM 680 C CA . SER A 1 96 ? 6.664 -10.499 -2.717 1.00 93.31 96 SER A CA 1
ATOM 681 C C . SER A 1 96 ? 6.888 -8.998 -2.830 1.00 93.31 96 SER A C 1
ATOM 683 O O . SER A 1 96 ? 6.566 -8.415 -3.863 1.00 93.31 96 SER A O 1
ATOM 685 N N . GLU A 1 97 ? 7.429 -8.392 -1.783 1.00 93.31 97 GLU A N 1
ATOM 686 C CA . GLU A 1 97 ? 7.856 -6.991 -1.755 1.00 93.31 97 GLU A CA 1
ATOM 687 C C . GLU A 1 97 ? 9.389 -6.931 -1.652 1.00 93.31 97 GLU A C 1
ATOM 689 O O . GLU A 1 97 ? 9.997 -7.849 -1.086 1.00 93.31 97 GLU A O 1
ATOM 694 N N . PRO A 1 98 ? 10.048 -5.931 -2.262 1.00 92.06 98 PRO A N 1
ATOM 695 C CA . PRO A 1 98 ? 11.475 -5.743 -2.080 1.00 92.06 98 PRO A CA 1
ATOM 696 C C . PRO A 1 98 ? 11.762 -5.309 -0.637 1.00 92.06 98 PRO A C 1
ATOM 698 O O . PRO A 1 98 ? 10.909 -4.704 0.015 1.00 92.06 98 PRO A O 1
ATOM 701 N N . PRO A 1 99 ? 12.966 -5.597 -0.120 1.00 88.44 99 PRO A N 1
ATOM 702 C CA . PRO A 1 99 ? 13.338 -5.160 1.214 1.00 88.44 99 PRO A CA 1
ATOM 703 C C . PRO A 1 99 ? 13.355 -3.631 1.293 1.00 88.44 99 PRO A C 1
ATOM 705 O O . PRO A 1 99 ? 13.840 -2.953 0.389 1.00 88.44 99 PRO A O 1
ATOM 708 N N . CYS A 1 100 ? 12.886 -3.097 2.417 1.00 86.25 100 CYS A N 1
ATOM 709 C CA . CYS A 1 100 ? 13.178 -1.725 2.812 1.00 86.25 100 CYS A CA 1
ATOM 710 C C . CYS A 1 100 ? 14.574 -1.704 3.439 1.00 86.25 100 CYS A C 1
ATOM 712 O O . CYS A 1 100 ? 14.724 -1.764 4.657 1.00 86.25 100 CYS A O 1
ATOM 714 N N . ASP A 1 101 ? 15.601 -1.722 2.596 1.00 73.00 101 ASP A N 1
ATOM 715 C CA . ASP A 1 101 ? 17.001 -1.813 3.018 1.00 73.00 101 ASP A CA 1
ATOM 716 C C . ASP A 1 101 ? 17.618 -0.458 3.374 1.00 73.00 101 ASP A C 1
ATOM 718 O O . ASP A 1 101 ? 18.724 -0.439 3.909 1.00 73.00 101 ASP A O 1
ATOM 722 N N . GLY A 1 102 ? 16.883 0.635 3.121 1.00 63.28 102 GLY A N 1
ATOM 723 C CA . GLY A 1 102 ? 17.158 1.999 3.555 1.00 63.28 102 GLY A CA 1
ATOM 724 C C . GLY A 1 102 ? 18.620 2.284 3.796 1.00 63.28 102 GLY A C 1
ATOM 725 O O . GLY A 1 102 ? 19.014 2.306 4.954 1.00 63.28 102 GLY A O 1
ATOM 726 N N . GLY A 1 103 ? 19.367 2.485 2.704 1.00 52.91 103 GLY A N 1
ATOM 727 C CA . GLY A 1 103 ? 20.819 2.684 2.688 1.00 52.91 103 GLY A CA 1
ATOM 728 C C . GLY A 1 103 ? 21.404 3.175 4.019 1.00 52.91 103 GLY A C 1
ATOM 729 O O . GLY A 1 103 ? 21.321 4.366 4.307 1.00 52.91 103 GLY A O 1
ATOM 730 N N . ASP A 1 104 ? 21.908 2.202 4.795 1.00 56.12 104 ASP A N 1
ATOM 731 C CA . ASP A 1 104 ? 22.930 2.206 5.857 1.00 56.12 104 ASP A CA 1
ATOM 732 C C . ASP A 1 104 ? 22.963 3.422 6.833 1.00 56.12 104 ASP A C 1
ATOM 734 O O . ASP A 1 104 ? 23.118 4.564 6.426 1.00 56.12 104 ASP A O 1
ATOM 738 N N . VAL A 1 105 ? 22.914 3.340 8.177 1.00 50.22 105 VAL A N 1
ATOM 739 C CA . VAL A 1 105 ? 23.294 2.333 9.187 1.00 50.22 105 VAL A CA 1
ATOM 740 C C . VAL A 1 105 ? 22.506 2.561 10.502 1.00 50.22 105 VAL A C 1
ATOM 742 O O . VAL A 1 105 ? 22.280 3.702 10.904 1.00 50.22 105 VAL A O 1
ATOM 745 N N . ASN A 1 106 ? 22.200 1.482 11.237 1.00 49.94 106 ASN A N 1
ATOM 746 C CA . ASN A 1 106 ? 21.637 1.445 12.606 1.00 49.94 106 ASN A CA 1
ATOM 747 C C . ASN A 1 106 ? 20.125 1.717 12.783 1.00 49.94 106 ASN A C 1
ATOM 749 O O . ASN A 1 106 ? 19.719 2.721 13.365 1.00 49.94 106 ASN A O 1
ATOM 753 N N . ALA A 1 107 ? 19.295 0.727 12.455 1.00 49.22 107 ALA A N 1
ATOM 754 C CA . ALA A 1 107 ? 18.093 0.418 13.231 1.00 49.22 107 ALA A CA 1
ATOM 755 C C . ALA A 1 107 ? 17.907 -1.102 13.222 1.00 49.22 107 ALA A C 1
ATOM 757 O O . ALA A 1 107 ? 17.850 -1.728 12.168 1.00 49.22 107 ALA A O 1
ATOM 758 N N . GLY A 1 108 ? 17.938 -1.699 14.410 1.00 43.81 108 GLY A N 1
ATOM 759 C CA . GLY A 1 108 ? 18.050 -3.137 14.594 1.00 43.81 108 GLY A CA 1
ATOM 760 C C . GLY A 1 108 ? 16.900 -3.922 13.975 1.00 43.81 108 GLY A C 1
ATOM 761 O O . GLY A 1 108 ? 15.737 -3.736 14.330 1.00 43.81 108 GLY A O 1
ATOM 762 N N . ALA A 1 109 ? 17.259 -4.899 13.146 1.00 46.22 109 ALA A N 1
ATOM 763 C CA . ALA A 1 109 ? 16.459 -6.098 12.992 1.00 46.22 109 ALA A CA 1
ATOM 764 C C . ALA A 1 109 ? 16.498 -6.862 14.324 1.00 46.22 109 ALA A C 1
ATOM 766 O O . ALA A 1 109 ? 17.352 -7.710 14.563 1.00 46.22 109 ALA A O 1
ATOM 767 N N . GLY A 1 110 ? 15.559 -6.547 15.214 1.00 44.88 110 GLY A N 1
ATOM 768 C CA . GLY A 1 110 ? 15.178 -7.428 16.309 1.00 44.88 110 GLY A CA 1
ATOM 769 C C . GLY A 1 110 ? 14.377 -8.613 15.774 1.00 44.88 110 GLY A C 1
ATOM 770 O O . GLY A 1 110 ? 13.203 -8.748 16.091 1.00 44.88 110 GLY A O 1
ATOM 771 N N . SER A 1 111 ? 14.99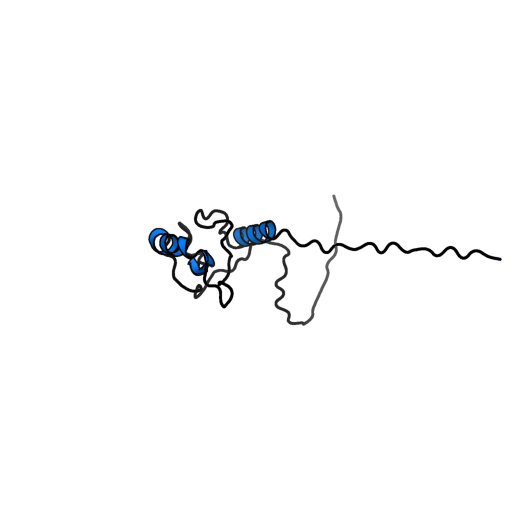4 -9.460 14.951 1.00 52.62 111 SER A N 1
ATOM 772 C CA . SER A 1 111 ? 14.606 -10.869 14.881 1.00 52.62 111 SER A CA 1
ATOM 773 C C . SER A 1 111 ? 15.595 -11.605 15.771 1.00 52.62 111 SER A C 1
ATOM 775 O O . SER A 1 111 ? 16.702 -11.921 15.352 1.00 52.62 111 SER A O 1
ATOM 777 N N . GLY A 1 112 ? 15.239 -11.739 17.048 1.00 55.66 112 GLY A N 1
ATOM 778 C CA . GLY A 1 112 ? 16.087 -12.402 18.028 1.00 55.66 112 GLY A CA 1
ATOM 779 C C . GLY A 1 112 ? 16.303 -13.871 17.673 1.00 55.66 112 GLY A C 1
ATOM 780 O O . GLY A 1 112 ? 15.342 -14.629 17.559 1.00 55.66 112 GLY A O 1
ATOM 781 N N . SER A 1 113 ? 17.568 -14.248 17.543 1.00 48.31 113 SER A N 1
ATOM 782 C CA . SER A 1 113 ? 18.086 -15.602 17.740 1.00 48.31 113 SER A CA 1
ATOM 783 C C . SER A 1 113 ? 19.587 -15.482 17.975 1.00 48.31 113 SER A C 1
ATOM 785 O O . SER A 1 113 ? 20.245 -14.668 17.329 1.00 48.31 113 SER A O 1
ATOM 787 N N . ASP A 1 114 ? 20.074 -16.216 18.962 1.00 56.78 114 ASP A N 1
ATOM 788 C CA . ASP A 1 114 ? 21.104 -15.755 19.867 1.00 56.78 114 ASP A CA 1
ATOM 789 C C . ASP A 1 114 ? 22.549 -15.698 19.344 1.00 56.78 114 ASP A C 1
ATOM 791 O O . ASP A 1 114 ? 23.233 -14.786 19.737 1.00 56.78 114 ASP A O 1
ATOM 795 N N . GLU A 1 115 ? 23.132 -16.580 18.552 1.00 55.19 115 GLU A N 1
ATOM 796 C CA . GLU A 1 115 ? 24.525 -16.973 18.845 1.00 55.19 115 GLU A CA 1
ATOM 797 C C . GLU A 1 115 ? 25.694 -16.187 18.176 1.00 55.19 115 GLU A C 1
ATOM 799 O O . GLU A 1 115 ? 25.819 -16.124 16.958 1.00 55.19 115 GLU A O 1
ATOM 804 N N . ASP A 1 116 ? 26.589 -15.661 19.031 1.00 56.44 116 ASP A N 1
ATOM 805 C CA . ASP A 1 116 ? 28.074 -15.731 19.015 1.00 56.44 116 ASP A CA 1
ATOM 806 C C . ASP A 1 116 ? 28.863 -15.640 17.677 1.00 56.44 116 ASP A C 1
ATOM 808 O O . ASP A 1 116 ? 28.825 -16.561 16.864 1.00 56.44 116 ASP A O 1
ATOM 812 N N . ALA A 1 117 ? 29.692 -14.582 17.527 1.00 52.75 117 ALA A N 1
ATOM 813 C CA . ALA A 1 117 ? 31.169 -14.648 17.336 1.00 52.75 117 ALA A CA 1
ATOM 814 C C . ALA A 1 117 ? 31.805 -13.458 16.547 1.00 52.75 117 ALA A C 1
ATOM 816 O O . ALA A 1 117 ? 32.014 -13.552 15.343 1.00 52.75 117 ALA A O 1
ATOM 817 N N . GLY A 1 118 ? 32.206 -12.399 17.281 1.00 47.72 118 GLY A N 1
ATOM 818 C CA . GLY A 1 118 ? 33.439 -11.563 17.162 1.00 47.72 118 GLY A CA 1
ATOM 819 C C . GLY A 1 118 ? 33.879 -10.867 15.845 1.00 47.72 118 GLY A C 1
ATOM 820 O O . GLY A 1 118 ? 33.252 -11.017 14.803 1.00 47.72 118 GLY A O 1
ATOM 821 N N . PRO A 1 119 ? 35.043 -10.167 15.842 1.00 60.12 119 PRO A N 1
ATOM 822 C CA . PRO A 1 119 ? 35.627 -9.329 16.896 1.00 60.12 119 PRO A CA 1
ATOM 823 C C . PRO A 1 119 ? 35.854 -7.856 16.465 1.00 60.12 119 PRO A C 1
ATOM 825 O O . PRO A 1 119 ? 35.935 -7.527 15.281 1.00 60.12 119 PRO A O 1
ATOM 828 N N . ASP A 1 120 ? 36.015 -6.999 17.477 1.00 56.81 120 ASP A N 1
ATOM 829 C CA . ASP A 1 120 ? 36.546 -5.631 17.428 1.00 56.81 120 ASP A CA 1
ATOM 830 C C . ASP A 1 120 ? 37.768 -5.458 16.519 1.00 56.81 120 ASP A C 1
ATOM 832 O O . ASP A 1 120 ? 38.693 -6.268 16.583 1.00 56.81 120 ASP A O 1
ATOM 836 N N . LEU A 1 121 ? 37.841 -4.322 15.811 1.00 53.00 121 LEU A N 1
ATOM 837 C CA . LEU A 1 121 ? 39.115 -3.662 15.515 1.00 53.00 121 LEU A CA 1
ATOM 838 C C . LEU A 1 121 ? 38.991 -2.139 15.652 1.00 53.00 121 LEU A C 1
ATOM 840 O O . LEU A 1 121 ? 38.453 -1.441 14.792 1.00 53.00 121 LEU A O 1
ATOM 844 N N . ASP A 1 122 ? 39.549 -1.660 16.760 1.00 55.59 122 ASP A N 1
ATOM 845 C CA . ASP A 1 122 ? 39.968 -0.290 17.023 1.00 55.59 122 ASP A CA 1
ATOM 846 C C . ASP A 1 122 ? 40.988 0.243 15.999 1.00 55.59 122 ASP A C 1
ATOM 848 O O . ASP A 1 122 ? 41.885 -0.473 15.546 1.00 55.59 122 ASP A O 1
ATOM 852 N N . GLY A 1 123 ? 40.950 1.560 15.772 1.00 47.81 123 GLY A N 1
ATOM 853 C CA . GLY A 1 123 ? 42.087 2.355 15.288 1.00 47.81 123 GLY A CA 1
ATOM 854 C C . GLY A 1 123 ? 41.673 3.372 14.224 1.00 47.81 123 GLY A C 1
ATOM 855 O O . GLY A 1 123 ? 41.126 3.01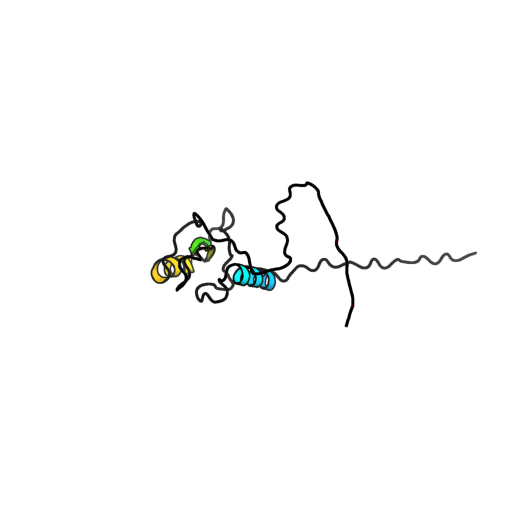1 13.197 1.00 47.81 123 GLY A O 1
ATOM 856 N N . GLY A 1 124 ? 41.897 4.674 14.344 1.00 41.38 124 GLY A N 1
ATOM 857 C CA . GLY A 1 124 ? 42.709 5.462 15.256 1.00 41.38 124 GLY A CA 1
ATOM 858 C C . GLY A 1 124 ? 42.884 6.850 14.622 1.00 41.38 124 GLY A C 1
ATOM 859 O O . GLY A 1 124 ? 42.805 7.006 13.406 1.00 41.38 124 GLY A O 1
ATOM 860 N N . ILE A 1 125 ? 43.088 7.863 15.459 1.00 54.78 125 ILE A N 1
ATOM 861 C CA . ILE A 1 125 ? 43.442 9.237 15.082 1.00 54.78 125 ILE A CA 1
ATOM 862 C C . ILE A 1 125 ? 44.718 9.271 14.222 1.00 54.78 125 ILE A C 1
ATOM 864 O O . ILE A 1 125 ? 45.715 8.707 14.655 1.00 54.78 125 ILE A O 1
ATOM 868 N N . ILE A 1 126 ? 44.678 9.972 13.078 1.00 43.31 126 ILE A N 1
ATOM 869 C CA . ILE A 1 126 ? 45.673 10.882 12.441 1.00 43.31 126 ILE A CA 1
ATOM 870 C C . ILE A 1 126 ? 45.123 11.231 11.031 1.00 43.31 126 ILE A C 1
ATOM 872 O O . ILE A 1 126 ? 44.521 10.367 10.405 1.00 43.31 126 ILE A O 1
ATOM 876 N N . SER A 1 127 ? 45.204 12.427 10.444 1.00 45.94 127 SER A N 1
ATOM 877 C CA . SER A 1 127 ? 46.007 13.645 10.623 1.00 45.94 127 SER A CA 1
ATOM 878 C C . SER A 1 127 ? 45.164 14.883 10.316 1.00 45.94 127 SER A C 1
ATOM 880 O O . SER A 1 127 ? 44.214 14.760 9.512 1.00 45.94 127 SER A O 1
#

Solvent-accessible surface area (backbone atoms only — not comparable to full-atom values): 8382 Å² total; per-residue (Å²): 135,86,85,80,82,78,80,78,77,79,78,77,78,79,72,79,79,75,75,57,67,66,61,54,52,53,50,49,31,51,23,55,67,46,70,81,43,88,86,67,52,93,80,51,41,88,36,67,52,63,89,90,60,85,64,44,42,34,23,20,37,28,43,84,96,40,68,81,60,27,41,28,27,18,34,46,56,85,50,50,62,54,39,37,75,74,44,65,26,42,86,35,70,49,94,74,55,65,77,63,68,40,87,78,85,92,78,84,80,82,75,88,75,86,84,86,84,86,80,91,83,90,86,74,95,83,132

pLDDT: mean 77.57, std 18.49, range [41.38, 97.69]

Sequence (127 aa):
MRFMTLAISAATLAGCSIPDGTAQRNAELRACGLHNDPSITLDVDLHACPAGTTKKTTICHVPPGNPANVHTLCVGNSAVRAHVDNHGDLLGACVSEPPCDGGDVNAGAGSGSDEDAGPDLDGGIIS

Secondary structure (DSSP, 8-state):
--------------------HHHHHHHHHHHTTGGG-TT--TT-BSSPPPTT-SSEEEEEE--TT-TT--EEEEEEHHHHHHIIIII--EES--SS------SSS----------------------

Mean predicted aligned error: 14.39 Å